Protein AF-A0A1I3W6J4-F1 (afdb_monomer_lite)

InterPro domains:
  IPR002871 NIF system FeS cluster assembly, NifU, N-terminal [PF01592] (48-103)
  IPR002871 NIF system FeS cluster assembly, NifU, N-terminal [cd06664] (23-104)

pLDDT: mean 82.28, std 20.93, range [29.42, 96.56]

Radius of gyration: 17.75 Å; chains: 1; bounding box: 41×32×55 Å

Sequence (129 aa):
MPSFDDIVNELQDKIFDETRQAYGQAGFERWRNKPYRGRPAKAEYMGASTGTCGDTIRIFLHIENDRVLDAGFGTDGCGSSLISGSMAAELAVNKTCEEVAAIMFLLRRPPLHPTGRQRAARGAGRLLL

Organism: NCBI:txid52560

Secondary structure (DSSP, 8-state):
---HHHHHHHHHHHHHHHHHHHHH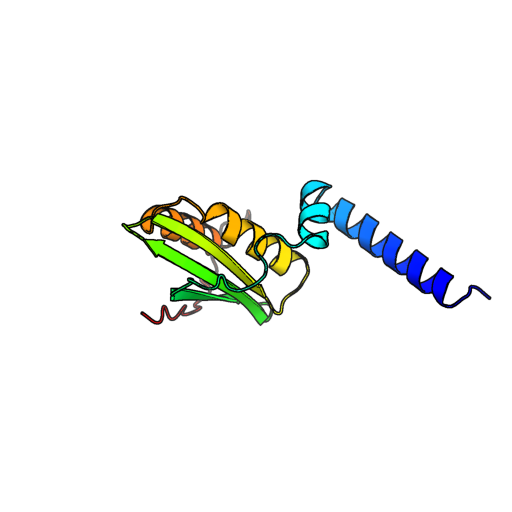HHHHHHHHH-TTBS--TT--EEEEEE-TTS-EEEEEEEEETTEEEEEEEEESS-HHHHHHHHHHHHHHTT-BHHHHHHHHHHHTSPP--TT--------------

Foldseek 3Di:
DDDPVRVVVVVVVVVLVVQCVVQNPVLSVCLVVLPQADEDPQFPAKFWDADPVRKMKMKTFRDDPQATQAIHIDIPDDSVSSSVSSVLRVLRHGDGPVSNVVVVVVVPDDPPDPPPDDDDDPDDGDRPD

Structure (mmCIF, N/CA/C/O backbone):
data_AF-A0A1I3W6J4-F1
#
_entry.id   AF-A0A1I3W6J4-F1
#
loop_
_atom_site.group_PDB
_atom_site.id
_atom_site.type_symbol
_atom_site.label_atom_id
_atom_site.label_alt_id
_atom_site.label_comp_id
_atom_site.label_asym_id
_atom_site.label_entity_id
_atom_site.label_seq_id
_atom_site.pdbx_PDB_ins_code
_atom_site.Cartn_x
_atom_site.Cartn_y
_atom_site.Cartn_z
_atom_site.occupancy
_atom_site.B_iso_or_equiv
_atom_site.auth_seq_id
_atom_site.auth_comp_id
_atom_site.auth_asym_id
_atom_site.auth_atom_id
_atom_site.pdbx_PDB_model_num
ATOM 1 N N . MET A 1 1 ? 16.374 -2.663 -38.415 1.00 77.75 1 MET A N 1
ATOM 2 C CA . MET A 1 1 ? 15.806 -1.797 -37.362 1.00 77.75 1 MET A CA 1
ATOM 3 C C . MET A 1 1 ? 15.026 -2.696 -36.426 1.00 77.75 1 MET A C 1
ATOM 5 O O . MET A 1 1 ? 14.326 -3.553 -36.959 1.00 77.75 1 MET A O 1
ATOM 9 N N . PRO A 1 2 ? 15.188 -2.567 -35.101 1.00 82.00 2 PRO A N 1
ATOM 10 C CA . PRO A 1 2 ? 14.327 -3.273 -34.158 1.00 82.00 2 PRO A CA 1
ATOM 11 C C . PRO A 1 2 ? 12.865 -2.901 -34.425 1.00 82.00 2 PRO A C 1
ATOM 13 O O . PRO A 1 2 ? 12.576 -1.775 -34.848 1.00 82.00 2 PRO A O 1
ATOM 16 N N . SER A 1 3 ? 11.965 -3.862 -34.246 1.00 94.94 3 SER A N 1
ATOM 17 C CA . SER A 1 3 ? 10.532 -3.610 -34.342 1.00 94.94 3 SER A CA 1
ATOM 18 C C . SER A 1 3 ? 10.070 -2.737 -33.175 1.00 94.94 3 SER A C 1
ATOM 20 O O . SER A 1 3 ? 10.774 -2.563 -32.179 1.00 94.94 3 SER A O 1
ATOM 22 N N . PHE A 1 4 ? 8.871 -2.170 -33.291 1.00 94.88 4 PHE A N 1
ATOM 23 C CA . PHE A 1 4 ? 8.269 -1.441 -32.179 1.00 94.88 4 PHE A CA 1
ATOM 24 C C . PHE A 1 4 ? 8.141 -2.329 -30.931 1.00 94.88 4 PHE A C 1
ATOM 26 O O . PHE A 1 4 ? 8.460 -1.882 -29.831 1.00 94.88 4 PHE A O 1
ATOM 33 N N . ASP A 1 5 ? 7.768 -3.5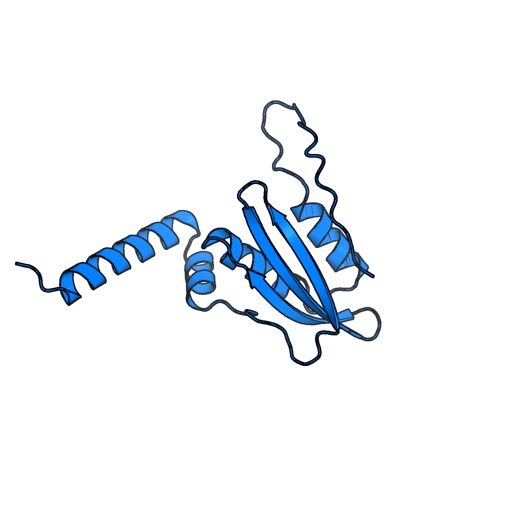96 -31.117 1.00 95.06 5 ASP A N 1
ATOM 34 C CA . ASP A 1 5 ? 7.629 -4.559 -30.026 1.00 95.06 5 ASP A CA 1
ATOM 35 C C . ASP A 1 5 ? 8.977 -4.858 -29.358 1.00 95.06 5 ASP A C 1
ATOM 37 O O . ASP A 1 5 ? 9.049 -4.921 -28.133 1.00 95.06 5 ASP A O 1
ATOM 41 N N . ASP A 1 6 ? 10.062 -4.954 -30.133 1.00 93.94 6 ASP A N 1
ATOM 42 C CA . ASP A 1 6 ? 11.411 -5.148 -29.583 1.00 93.94 6 ASP A CA 1
ATOM 43 C C . ASP A 1 6 ? 11.821 -3.976 -28.678 1.00 93.94 6 ASP A C 1
ATOM 45 O O . ASP A 1 6 ? 12.345 -4.184 -27.585 1.00 93.94 6 ASP A O 1
ATOM 49 N N . ILE A 1 7 ? 11.526 -2.742 -29.102 1.00 94.75 7 ILE A N 1
ATOM 50 C CA . ILE A 1 7 ? 11.830 -1.527 -28.330 1.00 94.75 7 ILE A CA 1
ATOM 51 C C . ILE A 1 7 ? 11.000 -1.482 -27.042 1.00 94.75 7 ILE A C 1
ATOM 53 O O . ILE A 1 7 ? 11.522 -1.155 -25.975 1.00 94.75 7 ILE A O 1
ATOM 57 N N . VAL A 1 8 ? 9.707 -1.808 -27.126 1.00 95.50 8 VAL A N 1
ATOM 58 C CA . VAL A 1 8 ? 8.813 -1.829 -25.959 1.00 95.50 8 VAL A CA 1
ATOM 59 C C . VAL A 1 8 ? 9.263 -2.881 -24.948 1.00 95.50 8 VAL A C 1
ATOM 61 O O . VAL A 1 8 ? 9.324 -2.582 -23.754 1.00 95.50 8 VAL A O 1
ATOM 64 N N . ASN A 1 9 ? 9.618 -4.080 -25.410 1.00 94.50 9 ASN A N 1
ATOM 65 C CA . ASN A 1 9 ? 10.077 -5.161 -24.541 1.00 94.50 9 ASN A CA 1
ATOM 66 C C . ASN A 1 9 ? 11.395 -4.803 -23.845 1.00 94.50 9 ASN A C 1
ATOM 68 O O . ASN A 1 9 ? 11.487 -4.927 -22.626 1.00 94.50 9 ASN A O 1
ATOM 72 N N . GLU A 1 10 ? 12.372 -4.259 -24.576 1.00 95.06 10 GLU A N 1
ATOM 73 C CA . GLU A 1 10 ? 13.651 -3.838 -23.992 1.00 95.06 10 GLU A CA 1
ATOM 74 C C . GLU A 1 10 ? 13.466 -2.756 -22.913 1.00 95.06 10 GLU A C 1
ATOM 76 O O . GLU A 1 10 ? 14.087 -2.805 -21.848 1.00 95.06 10 GLU A O 1
ATOM 81 N N . LEU A 1 11 ? 12.597 -1.772 -23.166 1.00 95.19 11 LEU A N 1
ATOM 82 C CA . LEU A 1 11 ? 12.278 -0.733 -22.185 1.00 95.19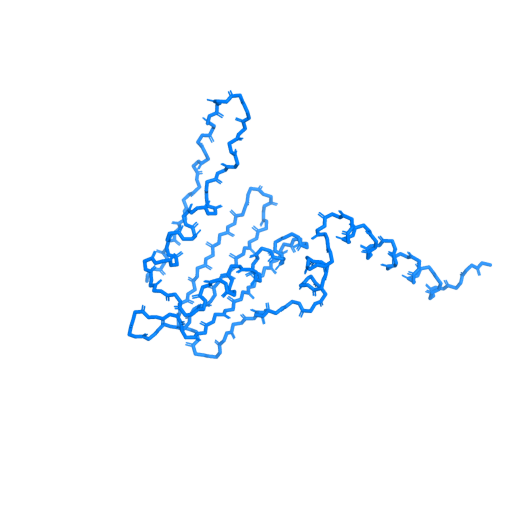 11 LEU A CA 1
ATOM 83 C C . LEU A 1 11 ? 11.583 -1.314 -20.951 1.00 95.19 11 LEU A C 1
ATOM 85 O O . LEU A 1 11 ? 11.905 -0.930 -19.826 1.00 95.19 11 LEU A O 1
ATOM 89 N N . GLN A 1 12 ? 10.642 -2.236 -21.147 1.00 93.62 12 GLN A N 1
ATOM 90 C CA . GLN A 1 12 ? 9.932 -2.876 -20.048 1.00 93.62 12 GLN A CA 1
ATOM 91 C C . GLN A 1 12 ? 10.880 -3.694 -19.165 1.00 93.62 12 GLN A C 1
ATOM 93 O O . GLN A 1 12 ? 10.796 -3.601 -17.939 1.00 93.62 12 GLN A O 1
ATOM 98 N N . ASP A 1 13 ? 11.802 -4.441 -19.770 1.00 95.50 13 ASP A N 1
ATOM 99 C CA . ASP A 1 13 ? 12.777 -5.252 -19.043 1.00 95.50 13 ASP A CA 1
ATOM 100 C C . ASP A 1 13 ? 13.716 -4.379 -18.205 1.00 95.50 13 ASP A C 1
ATOM 102 O O . ASP A 1 13 ? 13.908 -4.652 -17.019 1.00 95.50 13 ASP A O 1
ATOM 106 N N . LYS A 1 14 ? 14.195 -3.258 -18.763 1.00 95.19 14 LYS A N 1
ATOM 107 C CA . LYS A 1 14 ? 14.988 -2.271 -18.009 1.00 95.19 14 LYS A CA 1
ATOM 108 C C . LYS A 1 14 ? 14.222 -1.718 -16.810 1.00 95.19 14 LYS A C 1
ATOM 110 O O . LYS A 1 14 ? 14.753 -1.706 -15.704 1.00 95.19 14 LYS A O 1
ATOM 115 N N . ILE A 1 15 ? 12.960 -1.325 -17.000 1.00 93.75 15 ILE A N 1
ATOM 116 C CA . ILE A 1 15 ? 12.110 -0.832 -15.904 1.00 93.75 15 ILE A CA 1
ATOM 117 C C . ILE A 1 15 ? 11.943 -1.905 -14.824 1.00 93.75 15 ILE A C 1
ATOM 119 O O . ILE A 1 15 ? 11.976 -1.599 -13.629 1.00 93.75 15 ILE A O 1
ATOM 123 N N . PHE A 1 16 ? 11.748 -3.165 -15.215 1.00 94.06 16 PHE A N 1
ATOM 124 C CA . PHE A 1 16 ? 11.590 -4.259 -14.263 1.00 94.06 16 PHE A CA 1
ATOM 125 C C . PHE A 1 16 ? 12.867 -4.516 -13.472 1.00 94.06 16 PHE A C 1
ATOM 127 O O . PHE A 1 16 ? 12.795 -4.649 -12.249 1.00 94.06 16 PHE A O 1
ATOM 134 N N . ASP A 1 17 ? 14.020 -4.533 -14.130 1.00 94.50 17 ASP A N 1
ATOM 135 C CA . ASP A 1 17 ? 15.304 -4.734 -13.466 1.00 94.50 17 ASP A CA 1
ATOM 136 C C . ASP A 1 17 ? 15.648 -3.583 -12.524 1.00 94.50 17 ASP A C 1
ATOM 138 O O . ASP A 1 17 ? 15.987 -3.830 -11.366 1.00 94.50 17 ASP A O 1
ATOM 142 N N . GLU A 1 18 ? 15.460 -2.335 -12.953 1.00 91.88 18 GLU A N 1
ATOM 143 C CA . GLU A 1 18 ? 15.640 -1.161 -12.093 1.00 91.88 18 GLU A CA 1
ATOM 144 C C . GLU A 1 18 ? 14.710 -1.206 -10.873 1.00 91.88 18 GLU A C 1
ATOM 146 O O . GLU A 1 18 ? 15.134 -0.958 -9.743 1.00 91.88 18 GLU A O 1
ATOM 151 N N . THR A 1 19 ? 13.446 -1.587 -11.069 1.00 89.62 19 THR A N 1
ATOM 152 C CA . THR A 1 19 ? 12.475 -1.688 -9.970 1.00 89.62 19 THR A CA 1
ATOM 153 C C . THR A 1 19 ? 12.868 -2.783 -8.976 1.00 89.62 19 THR A C 1
ATOM 155 O O . THR A 1 19 ? 12.786 -2.568 -7.764 1.00 89.62 19 THR A O 1
ATOM 158 N N . ARG A 1 20 ? 13.331 -3.948 -9.452 1.00 93.12 20 ARG A N 1
ATOM 159 C CA . ARG A 1 20 ? 13.838 -5.024 -8.583 1.00 93.12 20 ARG A CA 1
ATOM 160 C C . ARG A 1 20 ? 15.089 -4.596 -7.825 1.00 93.12 20 ARG A C 1
ATOM 162 O O . ARG A 1 20 ? 15.197 -4.903 -6.642 1.00 93.12 20 ARG A O 1
ATOM 169 N N . GLN A 1 21 ? 16.005 -3.878 -8.472 1.00 92.69 21 GLN A N 1
ATOM 170 C CA . GLN A 1 21 ? 17.207 -3.353 -7.821 1.00 92.69 21 GLN A CA 1
ATOM 171 C C . GLN A 1 21 ? 16.861 -2.325 -6.736 1.00 92.69 21 GLN A C 1
ATOM 173 O O . GLN A 1 21 ? 17.457 -2.348 -5.662 1.00 92.69 21 GLN A O 1
ATOM 178 N N . ALA A 1 22 ? 15.875 -1.460 -6.985 1.00 90.38 22 ALA A N 1
ATOM 179 C CA . ALA A 1 22 ? 15.487 -0.405 -6.053 1.00 90.38 22 ALA A CA 1
ATOM 180 C C . ALA A 1 22 ? 14.666 -0.908 -4.850 1.00 90.38 22 ALA A C 1
ATOM 182 O O . ALA A 1 22 ? 14.881 -0.448 -3.730 1.00 90.38 22 ALA A O 1
ATOM 183 N N . TYR A 1 23 ? 13.717 -1.827 -5.064 1.00 88.50 23 TYR A N 1
ATOM 184 C CA . TYR A 1 23 ? 12.731 -2.224 -4.042 1.00 88.50 23 TYR A CA 1
ATOM 185 C C . TYR A 1 23 ? 12.807 -3.696 -3.620 1.00 88.50 23 TYR A C 1
ATOM 187 O O . TYR A 1 23 ? 12.030 -4.141 -2.770 1.00 88.50 23 TYR A O 1
ATOM 195 N N . GLY A 1 24 ? 13.714 -4.468 -4.214 1.00 93.50 24 GLY A N 1
ATOM 196 C CA . GLY A 1 24 ? 13.781 -5.912 -4.037 1.00 93.50 24 GLY A CA 1
ATOM 197 C C . GLY A 1 24 ? 12.612 -6.651 -4.693 1.00 93.50 24 GLY A C 1
ATOM 198 O O . GLY A 1 24 ? 11.676 -6.065 -5.246 1.00 93.50 24 GLY A O 1
ATOM 199 N N . GLN A 1 25 ? 12.655 -7.979 -4.598 1.00 92.62 25 GLN A N 1
ATOM 200 C CA . GLN A 1 25 ? 11.668 -8.860 -5.226 1.00 92.62 25 GLN A CA 1
ATOM 201 C C . GLN A 1 25 ? 10.242 -8.611 -4.703 1.00 92.62 25 GLN A C 1
ATOM 203 O O . GLN A 1 25 ? 9.309 -8.455 -5.489 1.00 92.62 25 GLN A O 1
ATOM 208 N N . ALA A 1 26 ? 10.078 -8.480 -3.383 1.00 91.12 26 ALA A N 1
ATOM 209 C CA . ALA A 1 26 ? 8.771 -8.244 -2.766 1.00 91.12 26 ALA A CA 1
ATOM 210 C C . ALA A 1 26 ? 8.167 -6.881 -3.156 1.00 91.12 26 ALA A C 1
ATOM 212 O O . ALA A 1 26 ? 6.964 -6.770 -3.404 1.00 91.12 26 ALA A O 1
ATOM 213 N N . GLY A 1 27 ? 8.997 -5.835 -3.244 1.00 90.88 27 GLY A N 1
ATOM 214 C CA . GLY A 1 27 ? 8.558 -4.512 -3.684 1.00 90.88 27 GLY A CA 1
ATOM 215 C C . GLY A 1 27 ? 8.138 -4.501 -5.154 1.00 90.88 27 GLY A C 1
ATOM 216 O O . GLY A 1 27 ? 7.098 -3.933 -5.488 1.00 90.88 27 GLY A O 1
ATOM 217 N N . PHE A 1 28 ? 8.889 -5.194 -6.015 1.00 93.81 28 PHE A N 1
ATOM 218 C CA . PHE A 1 28 ? 8.546 -5.375 -7.427 1.00 93.81 28 PHE A CA 1
ATOM 219 C C . PHE A 1 28 ? 7.208 -6.106 -7.617 1.00 93.81 28 PHE A C 1
ATOM 221 O O . PHE A 1 28 ? 6.346 -5.640 -8.365 1.00 93.81 28 PHE A O 1
ATOM 228 N N . GLU A 1 29 ? 6.990 -7.218 -6.912 1.00 94.56 29 GLU A N 1
ATOM 229 C CA . GLU A 1 29 ? 5.738 -7.982 -6.989 1.00 94.56 29 GLU A CA 1
ATOM 230 C C . GLU A 1 29 ? 4.534 -7.151 -6.539 1.00 94.56 29 GLU A C 1
ATOM 232 O O . GLU A 1 29 ? 3.503 -7.110 -7.219 1.00 94.56 29 GLU A O 1
ATOM 237 N N . ARG A 1 30 ? 4.679 -6.415 -5.431 1.00 94.50 30 ARG A N 1
ATOM 238 C CA . ARG A 1 30 ? 3.644 -5.493 -4.951 1.00 94.50 30 ARG A CA 1
ATOM 239 C C . ARG A 1 30 ? 3.380 -4.371 -5.947 1.00 94.50 30 ARG A C 1
ATOM 241 O O . ARG A 1 30 ? 2.220 -4.044 -6.189 1.00 94.50 30 ARG A O 1
ATOM 248 N N . TRP A 1 31 ? 4.422 -3.807 -6.554 1.00 93.81 31 TRP A N 1
ATOM 249 C CA . TRP A 1 31 ? 4.286 -2.786 -7.590 1.00 93.81 31 TRP A CA 1
ATOM 250 C C . TRP A 1 31 ? 3.540 -3.306 -8.828 1.00 93.81 31 TRP A C 1
ATOM 252 O O . TRP A 1 31 ? 2.692 -2.602 -9.384 1.00 93.81 31 TRP A O 1
ATOM 262 N N . ARG A 1 32 ? 3.792 -4.559 -9.229 1.00 93.06 32 ARG A N 1
ATOM 263 C CA . ARG A 1 32 ? 3.150 -5.191 -10.388 1.00 93.06 32 ARG A CA 1
ATOM 264 C C . ARG A 1 32 ? 1.680 -5.527 -10.135 1.00 93.06 32 ARG A C 1
ATOM 266 O O . ARG A 1 32 ? 0.839 -5.215 -10.986 1.00 93.06 32 ARG A O 1
ATOM 273 N N . ASN A 1 33 ? 1.381 -6.132 -8.984 1.00 94.19 33 ASN A N 1
ATOM 274 C CA . ASN A 1 33 ? 0.059 -6.679 -8.649 1.00 94.19 33 ASN A CA 1
ATOM 275 C C . ASN A 1 33 ? -0.864 -5.664 -7.966 1.00 94.19 33 ASN A C 1
ATOM 277 O O . ASN A 1 33 ? -2.077 -5.726 -8.143 1.00 94.19 33 ASN A O 1
ATOM 281 N N . LYS A 1 34 ? -0.295 -4.693 -7.243 1.00 92.06 34 LYS A N 1
ATOM 282 C CA . LYS A 1 34 ? -1.010 -3.569 -6.617 1.00 92.06 34 LYS A CA 1
ATOM 283 C C . LYS A 1 34 ? -2.144 -4.033 -5.680 1.00 92.06 34 LYS A C 1
ATOM 285 O O . LYS A 1 34 ? -3.277 -3.578 -5.849 1.00 92.06 34 LYS A O 1
ATOM 290 N N . PRO A 1 35 ? -1.879 -4.930 -4.708 1.00 93.88 35 PRO A N 1
ATOM 291 C CA . PRO A 1 35 ? -2.915 -5.425 -3.804 1.00 93.88 35 PRO A CA 1
ATOM 292 C C . PRO A 1 35 ? -3.508 -4.277 -2.982 1.00 93.88 35 PRO A C 1
ATOM 294 O O . PRO A 1 35 ? -2.797 -3.323 -2.660 1.00 93.88 35 PRO A O 1
ATOM 297 N N . TYR A 1 36 ? -4.797 -4.384 -2.644 1.00 95.75 36 TYR A N 1
ATOM 298 C CA . TYR A 1 36 ? -5.595 -3.361 -1.947 1.00 95.75 36 TYR A CA 1
ATOM 299 C C . TYR A 1 36 ? -5.837 -2.064 -2.741 1.00 95.75 36 TYR A C 1
ATOM 301 O O . TYR A 1 36 ? -6.285 -1.062 -2.185 1.00 95.75 36 TYR A O 1
ATOM 309 N N . ARG A 1 37 ? -5.558 -2.037 -4.052 1.00 95.69 37 ARG A N 1
ATOM 310 C CA . ARG A 1 37 ? -5.831 -0.854 -4.879 1.00 95.69 37 ARG A CA 1
ATOM 311 C C . ARG A 1 37 ? -7.335 -0.659 -5.076 1.00 95.69 37 ARG A C 1
ATOM 313 O O . ARG A 1 37 ? -8.026 -1.555 -5.549 1.00 95.69 37 ARG A O 1
ATOM 320 N N . GLY A 1 38 ? -7.802 0.558 -4.819 1.00 95.25 38 GLY A N 1
ATOM 321 C CA . GLY A 1 38 ? -9.198 0.965 -4.952 1.00 95.25 38 GLY A CA 1
ATOM 322 C C . GLY A 1 38 ? -9.865 1.243 -3.607 1.00 95.25 38 GLY A C 1
ATOM 323 O O . GLY A 1 38 ? -9.232 1.200 -2.554 1.00 95.25 38 GLY A O 1
ATOM 324 N N . ARG A 1 39 ? -11.158 1.567 -3.660 1.00 95.19 39 ARG A N 1
ATOM 325 C CA . ARG A 1 39 ? -11.999 1.795 -2.481 1.00 95.19 39 ARG A CA 1
ATOM 326 C C . ARG A 1 39 ? -12.880 0.561 -2.249 1.00 95.19 39 ARG A C 1
ATOM 328 O O . ARG A 1 39 ? -13.659 0.241 -3.148 1.00 95.19 39 ARG A O 1
ATOM 335 N N . PRO A 1 40 ? -12.809 -0.096 -1.078 1.00 94.25 40 PRO A N 1
ATOM 336 C CA . PRO A 1 40 ? -13.757 -1.142 -0.713 1.00 94.25 40 PRO A CA 1
ATOM 337 C C . PRO A 1 40 ? -15.197 -0.629 -0.733 1.00 94.25 40 PRO A C 1
ATOM 339 O O . PRO A 1 40 ? -15.455 0.514 -0.354 1.00 94.25 40 PRO A O 1
ATOM 342 N N . ALA A 1 41 ? -16.151 -1.474 -1.125 1.00 93.94 41 ALA A N 1
ATOM 343 C CA . ALA A 1 41 ? -17.554 -1.069 -1.266 1.00 93.94 41 ALA A CA 1
ATOM 344 C C . ALA A 1 41 ? -18.162 -0.535 0.044 1.00 93.94 41 ALA A C 1
ATOM 346 O O . ALA A 1 41 ? -18.952 0.404 0.019 1.00 93.94 41 ALA A O 1
ATOM 347 N N . LYS A 1 42 ? -17.757 -1.108 1.183 1.00 93.12 42 LYS A N 1
ATOM 348 C CA . LYS A 1 42 ? -18.213 -0.718 2.525 1.00 93.12 42 LYS A CA 1
ATOM 349 C C . LYS A 1 42 ? -17.315 0.316 3.211 1.00 93.12 42 LYS A C 1
ATOM 351 O O . LYS A 1 42 ? -17.504 0.600 4.386 1.00 93.12 42 LYS A O 1
ATOM 356 N N . ALA A 1 43 ? -16.306 0.857 2.526 1.00 92.19 43 ALA A N 1
ATOM 357 C CA . ALA A 1 43 ? -15.444 1.856 3.142 1.00 92.19 43 ALA A CA 1
ATOM 358 C C . ALA A 1 43 ? -16.218 3.159 3.368 1.00 92.19 43 ALA A C 1
ATOM 360 O O . ALA A 1 43 ? -16.632 3.820 2.410 1.00 92.19 43 ALA A O 1
ATOM 361 N N . GLU A 1 44 ? -16.368 3.537 4.632 1.00 91.06 44 GLU A N 1
ATOM 362 C CA . GLU A 1 44 ? -17.061 4.750 5.077 1.00 91.06 44 GLU A CA 1
ATOM 363 C C . GLU A 1 44 ? -16.074 5.885 5.356 1.00 91.06 44 GLU A C 1
ATOM 365 O O . GLU A 1 44 ? -16.387 7.053 5.130 1.00 91.06 44 GLU A O 1
ATOM 370 N N . TYR A 1 45 ? -14.847 5.540 5.751 1.00 90.00 45 TYR A N 1
ATOM 371 C CA . TYR A 1 45 ? -13.821 6.497 6.143 1.00 90.00 45 TYR A CA 1
ATOM 372 C C . TYR A 1 45 ? -12.758 6.649 5.056 1.00 90.00 45 TYR A C 1
ATOM 374 O O . TYR A 1 45 ? -12.351 5.679 4.410 1.00 90.00 45 TYR A O 1
ATOM 382 N N . MET A 1 46 ? -12.276 7.879 4.867 1.00 91.06 46 MET A N 1
ATOM 383 C CA . MET A 1 46 ? -11.200 8.192 3.928 1.00 91.06 46 MET A CA 1
ATOM 384 C C . MET A 1 46 ? -10.227 9.202 4.537 1.00 91.06 46 MET A C 1
ATOM 386 O O . MET A 1 46 ? -10.623 10.281 4.967 1.00 91.06 46 MET A O 1
ATOM 390 N N . GLY A 1 47 ? -8.936 8.879 4.490 1.00 88.19 47 GLY A N 1
ATOM 391 C CA . GLY A 1 47 ? -7.846 9.808 4.779 1.00 88.19 47 GLY A CA 1
ATOM 392 C C . GLY A 1 47 ? -7.018 10.081 3.528 1.00 88.19 47 GLY A C 1
ATOM 393 O O . GLY A 1 47 ? -6.860 9.201 2.684 1.00 88.19 47 GLY A O 1
ATOM 394 N N . ALA A 1 48 ? -6.465 11.287 3.405 1.00 89.38 48 ALA A N 1
ATOM 395 C CA . ALA A 1 48 ? -5.551 11.636 2.322 1.00 89.38 48 ALA A CA 1
ATOM 396 C C . ALA A 1 48 ? -4.341 12.413 2.847 1.00 89.38 48 ALA A C 1
ATOM 398 O O . ALA A 1 48 ? -4.453 13.218 3.774 1.00 89.38 48 ALA A O 1
ATOM 399 N N . SER A 1 49 ? -3.183 12.184 2.233 1.00 87.12 49 SER A N 1
ATOM 400 C CA . SER A 1 49 ? -1.961 12.931 2.505 1.00 87.12 49 SER A CA 1
ATOM 401 C C . SER A 1 49 ? -1.234 13.230 1.202 1.00 87.12 49 SER 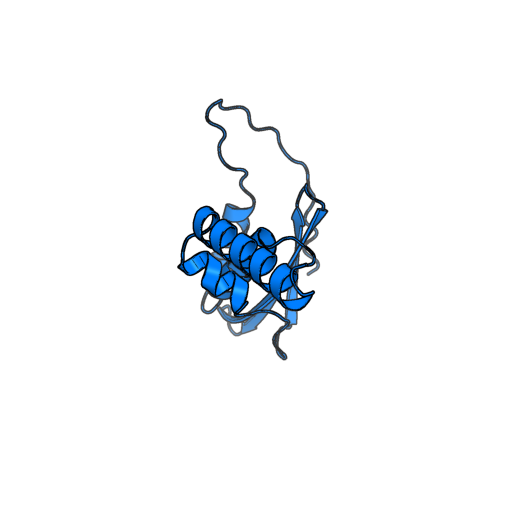A C 1
ATOM 403 O O . SER A 1 49 ? -1.015 12.330 0.394 1.00 87.12 49 SER A O 1
ATOM 405 N N . THR A 1 50 ? -0.873 14.498 1.015 1.00 89.31 50 THR A N 1
ATOM 406 C CA . THR A 1 50 ? -0.085 14.969 -0.125 1.00 89.31 50 THR A CA 1
ATOM 407 C C . THR A 1 50 ? 1.349 15.202 0.330 1.00 89.31 50 THR A C 1
ATOM 409 O O . THR A 1 50 ? 1.594 15.959 1.274 1.00 89.31 50 THR A O 1
ATOM 412 N N . GLY A 1 51 ? 2.292 14.522 -0.319 1.00 85.56 51 GLY A N 1
ATOM 413 C CA . GLY A 1 51 ? 3.719 14.693 -0.080 1.00 85.56 51 GLY A CA 1
ATOM 414 C C . GLY A 1 51 ? 4.243 16.011 -0.648 1.00 85.56 51 GLY A C 1
ATOM 415 O O . GLY A 1 51 ? 3.603 16.668 -1.465 1.00 85.56 51 GLY A O 1
ATOM 416 N N . THR A 1 52 ? 5.461 16.392 -0.265 1.00 86.88 52 THR A N 1
ATOM 417 C CA . THR A 1 52 ? 6.126 17.592 -0.806 1.00 86.88 52 THR A CA 1
ATOM 418 C C . THR A 1 52 ? 6.447 17.484 -2.297 1.00 86.88 52 THR A C 1
ATOM 420 O O . THR A 1 52 ? 6.668 18.503 -2.941 1.00 86.88 52 THR A O 1
ATOM 423 N N . CYS A 1 53 ? 6.477 16.265 -2.843 1.00 87.12 53 CYS A N 1
ATOM 424 C CA . CYS A 1 53 ? 6.602 16.003 -4.276 1.00 87.12 53 CYS A CA 1
ATOM 425 C C . CYS A 1 53 ? 5.300 16.240 -5.061 1.00 87.12 53 CYS A C 1
ATOM 427 O O . CYS A 1 53 ? 5.339 16.225 -6.284 1.00 87.12 53 CYS A O 1
ATOM 429 N N . GLY A 1 54 ? 4.167 16.463 -4.384 1.00 89.38 54 GLY A N 1
ATOM 430 C CA . GLY A 1 54 ? 2.853 16.640 -5.009 1.00 89.38 54 GLY A CA 1
ATOM 431 C C . GLY A 1 54 ? 2.019 15.358 -5.101 1.00 89.38 54 GLY A C 1
ATOM 432 O O . GLY A 1 54 ? 0.798 15.453 -5.208 1.00 89.38 54 GLY A O 1
ATOM 433 N N . ASP A 1 55 ? 2.638 14.179 -4.979 1.00 91.88 55 ASP A N 1
ATOM 434 C CA . ASP A 1 55 ? 1.931 12.894 -4.944 1.00 91.88 55 ASP A CA 1
ATOM 435 C C . ASP A 1 55 ? 0.960 12.842 -3.760 1.00 91.88 55 ASP A C 1
ATOM 437 O O . ASP A 1 55 ? 1.320 13.156 -2.620 1.00 91.88 55 ASP A O 1
ATOM 441 N N . THR A 1 56 ? -0.262 12.381 -4.005 1.00 91.50 56 THR A N 1
ATOM 442 C CA . THR A 1 56 ? -1.276 12.175 -2.975 1.00 91.50 56 THR A CA 1
ATOM 443 C C . THR A 1 56 ? -1.571 10.692 -2.801 1.00 91.50 56 THR A C 1
ATOM 445 O O . THR A 1 56 ? -1.880 9.979 -3.757 1.00 91.50 56 THR A O 1
ATOM 448 N N . ILE A 1 57 ? -1.525 10.217 -1.556 1.00 93.25 57 ILE A N 1
ATOM 449 C CA . ILE A 1 57 ? -1.992 8.882 -1.169 1.00 93.25 57 ILE A CA 1
ATOM 450 C C . ILE A 1 57 ? -3.305 9.040 -0.407 1.00 93.25 57 ILE A C 1
ATOM 452 O O . ILE A 1 57 ? -3.411 9.842 0.523 1.00 93.25 57 ILE A O 1
ATOM 456 N N . ARG A 1 58 ? -4.312 8.267 -0.809 1.00 94.19 58 ARG A N 1
ATOM 457 C CA . ARG A 1 58 ? -5.625 8.152 -0.173 1.00 94.19 58 ARG A CA 1
ATOM 458 C C . ARG A 1 58 ? -5.760 6.747 0.396 1.00 94.19 58 ARG A C 1
ATOM 460 O O . ARG A 1 58 ? -5.458 5.789 -0.310 1.00 94.19 58 ARG A O 1
ATOM 467 N N . ILE A 1 59 ? -6.223 6.635 1.633 1.00 93.81 59 ILE A N 1
ATOM 468 C CA . ILE A 1 59 ? -6.538 5.370 2.300 1.00 93.81 59 ILE A CA 1
ATOM 469 C C . ILE A 1 59 ? -8.032 5.359 2.602 1.00 93.81 59 ILE A C 1
ATOM 471 O O . ILE A 1 59 ? -8.575 6.351 3.088 1.00 93.81 59 ILE A O 1
ATOM 475 N N . PHE A 1 60 ? -8.682 4.243 2.305 1.00 95.00 60 PHE A N 1
ATOM 476 C CA . PHE A 1 60 ? -10.095 3.990 2.545 1.00 95.00 60 PHE A CA 1
ATOM 477 C C . PHE A 1 60 ? -10.215 2.897 3.599 1.00 95.00 60 PHE A C 1
ATOM 479 O O . PHE A 1 60 ? -9.543 1.877 3.468 1.00 95.00 60 PHE A O 1
ATOM 486 N N . LEU A 1 61 ? -11.057 3.092 4.611 1.00 94.12 61 LEU A N 1
ATOM 487 C CA . LEU A 1 61 ? -11.229 2.144 5.711 1.00 94.12 61 LEU A CA 1
ATOM 488 C C . LEU A 1 61 ? -12.710 1.818 5.906 1.00 94.12 61 LEU A C 1
ATOM 490 O O . LEU A 1 61 ? -13.566 2.707 5.898 1.00 94.12 61 LEU A O 1
ATOM 494 N N . HIS A 1 62 ? -12.993 0.539 6.115 1.00 95.12 62 HIS A N 1
ATOM 495 C CA . HIS A 1 62 ? -14.244 0.046 6.672 1.00 95.12 62 HIS A CA 1
ATOM 496 C C . HIS A 1 62 ? -13.973 -0.390 8.113 1.00 95.12 62 HIS A C 1
ATOM 498 O O . HIS A 1 62 ? -13.160 -1.289 8.344 1.00 95.12 62 HIS A O 1
ATOM 504 N N . ILE A 1 63 ? -14.599 0.292 9.072 1.00 94.06 63 ILE A N 1
ATOM 505 C CA . ILE A 1 63 ? -14.350 0.110 10.503 1.00 94.06 63 ILE A CA 1
ATOM 506 C C . ILE A 1 63 ? -15.645 -0.344 11.166 1.00 94.06 63 ILE A C 1
ATOM 508 O O . ILE A 1 63 ? -16.662 0.329 11.044 1.00 94.06 63 ILE A O 1
ATOM 512 N N . GLU A 1 64 ? -15.588 -1.439 11.918 1.00 94.75 64 GLU A N 1
ATOM 513 C CA . GLU A 1 64 ? -16.682 -1.902 12.772 1.00 94.75 64 GLU A CA 1
ATOM 514 C C . GLU A 1 64 ? -16.126 -2.273 14.149 1.00 94.75 64 GLU A C 1
ATOM 516 O O . GLU A 1 64 ? -15.078 -2.910 14.249 1.00 94.75 64 GLU A O 1
ATOM 521 N N . ASN A 1 65 ? -16.828 -1.892 15.222 1.00 93.62 65 ASN A N 1
ATOM 522 C CA . ASN A 1 65 ? -16.460 -2.232 16.605 1.00 93.62 65 ASN A CA 1
ATOM 523 C C . ASN A 1 65 ? -14.981 -1.940 16.944 1.00 93.62 65 ASN A C 1
ATOM 525 O O . ASN A 1 65 ? -14.294 -2.782 17.522 1.00 93.62 65 ASN A O 1
ATOM 529 N N . ASP A 1 66 ? -14.495 -0.757 16.550 1.00 93.12 66 ASP A N 1
ATOM 530 C CA . ASP A 1 66 ? -13.103 -0.310 16.733 1.00 93.12 66 ASP A CA 1
ATOM 531 C C . ASP A 1 66 ? -12.045 -1.179 16.022 1.00 93.12 66 ASP A C 1
ATOM 533 O O . ASP A 1 66 ? -10.887 -1.238 16.428 1.00 93.12 66 ASP A O 1
ATOM 537 N N . ARG A 1 67 ? -12.410 -1.870 14.934 1.00 95.56 67 ARG A N 1
ATOM 538 C CA . ARG A 1 67 ? -11.463 -2.623 14.101 1.00 95.56 67 ARG A CA 1
ATOM 539 C C . ARG A 1 67 ? -11.665 -2.351 12.623 1.00 95.56 67 ARG A C 1
ATOM 541 O O . ARG A 1 67 ? -12.789 -2.314 12.134 1.00 95.56 67 ARG A O 1
ATOM 548 N N . VAL A 1 68 ? -10.560 -2.221 11.897 1.00 95.69 68 VAL A N 1
ATOM 549 C CA . VAL A 1 68 ? -10.577 -2.155 10.434 1.00 95.69 68 VAL A CA 1
ATOM 550 C C . VAL A 1 68 ? -10.835 -3.553 9.874 1.00 95.69 68 VAL A C 1
ATOM 552 O O . VAL A 1 68 ? -9.980 -4.434 9.981 1.00 95.69 68 VAL A O 1
ATOM 555 N N . LEU A 1 69 ? -11.998 -3.753 9.257 1.00 96.25 69 LEU A N 1
ATOM 556 C CA . LEU A 1 69 ? -12.359 -5.016 8.606 1.00 96.25 69 LEU A CA 1
ATOM 557 C C . LEU A 1 69 ? -11.835 -5.101 7.173 1.00 96.25 69 LEU A C 1
ATOM 559 O O . LEU A 1 69 ? -11.477 -6.180 6.710 1.00 96.25 69 LEU A O 1
ATOM 563 N N . ASP A 1 70 ? -11.795 -3.969 6.474 1.00 96.56 70 ASP A N 1
ATOM 564 C CA . ASP A 1 70 ? -11.291 -3.889 5.108 1.00 96.56 70 ASP A CA 1
ATOM 565 C C . ASP A 1 70 ? -10.662 -2.518 4.854 1.00 96.56 70 ASP A C 1
ATOM 567 O O . ASP A 1 70 ? -11.086 -1.499 5.412 1.00 96.56 70 ASP A O 1
ATOM 571 N N . ALA A 1 71 ? -9.641 -2.496 4.007 1.00 96.19 71 ALA A N 1
ATOM 572 C CA . ALA A 1 71 ? -8.898 -1.298 3.675 1.00 96.19 71 ALA A CA 1
ATOM 573 C C . ALA A 1 71 ? -8.517 -1.290 2.199 1.00 96.19 71 ALA A C 1
ATOM 575 O O . ALA A 1 71 ? -8.240 -2.318 1.589 1.00 96.19 71 ALA A O 1
ATOM 576 N N . GLY A 1 72 ? -8.448 -0.099 1.623 1.00 96.50 72 GLY A N 1
ATOM 577 C CA . GLY A 1 72 ? -7.912 0.079 0.285 1.00 96.50 72 GLY A CA 1
ATOM 578 C C . GLY A 1 72 ? -7.150 1.380 0.150 1.00 96.50 72 GLY A C 1
ATOM 579 O O . GLY A 1 72 ? -7.176 2.231 1.041 1.00 96.50 72 GLY A O 1
ATOM 580 N N . PHE A 1 73 ? -6.466 1.546 -0.974 1.00 96.31 73 PHE A N 1
ATOM 581 C CA . PHE A 1 73 ? -5.708 2.757 -1.255 1.00 96.31 73 PHE A CA 1
ATOM 582 C C . PHE A 1 73 ? -5.895 3.263 -2.683 1.00 96.31 73 PHE A C 1
ATOM 584 O O . PHE A 1 73 ? -6.196 2.522 -3.620 1.00 96.31 73 PHE A O 1
ATOM 591 N N . GLY A 1 74 ? -5.640 4.553 -2.867 1.00 95.88 74 GLY A N 1
ATOM 592 C CA . GLY A 1 74 ? -5.481 5.178 -4.171 1.00 95.88 74 GLY A CA 1
ATOM 593 C C . GLY A 1 74 ? -4.328 6.170 -4.151 1.00 95.88 74 GLY A C 1
ATOM 594 O O . GLY A 1 74 ? -4.078 6.814 -3.139 1.00 95.88 74 GLY A O 1
ATOM 595 N N . THR A 1 75 ? -3.629 6.317 -5.271 1.00 95.19 75 THR A N 1
ATOM 596 C CA . THR A 1 75 ? -2.609 7.355 -5.432 1.00 95.19 75 THR A CA 1
ATOM 597 C C . THR A 1 75 ? -2.556 7.838 -6.874 1.00 95.19 75 THR A C 1
ATOM 599 O O . THR A 1 75 ? -2.863 7.075 -7.792 1.00 95.19 75 THR A O 1
ATOM 602 N N . ASP A 1 76 ? -2.206 9.107 -7.052 1.00 93.50 76 ASP A N 1
ATOM 603 C CA . ASP A 1 76 ? -1.852 9.732 -8.334 1.00 93.50 76 ASP A CA 1
ATOM 604 C C . ASP A 1 76 ? -0.328 9.82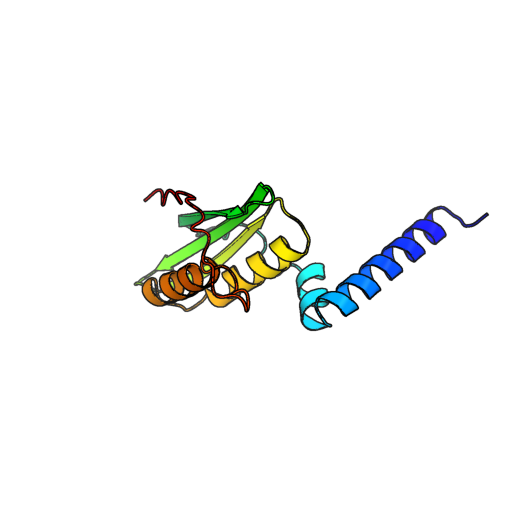5 -8.536 1.00 93.50 76 ASP A C 1
ATOM 606 O O . ASP A 1 76 ? 0.132 10.375 -9.533 1.00 93.50 76 ASP A O 1
ATOM 610 N N . GLY A 1 77 ? 0.440 9.264 -7.599 1.00 89.75 77 GLY A N 1
ATOM 611 C CA . GLY A 1 77 ? 1.886 9.371 -7.550 1.00 89.75 77 GLY A CA 1
ATOM 612 C C . GLY A 1 77 ? 2.661 8.257 -8.247 1.00 89.75 77 GLY A C 1
ATOM 613 O O . GLY A 1 77 ? 2.126 7.403 -8.960 1.00 89.75 77 GLY A O 1
ATOM 614 N N . CYS A 1 78 ? 3.966 8.264 -7.989 1.00 90.06 78 CYS A N 1
ATOM 615 C CA . CYS A 1 78 ? 4.937 7.348 -8.579 1.00 90.06 78 CYS A CA 1
ATOM 616 C C . CYS A 1 78 ? 4.863 5.908 -8.023 1.00 90.06 78 CYS A C 1
ATOM 618 O O . CYS A 1 78 ? 4.087 5.583 -7.120 1.00 90.06 78 CYS A O 1
ATOM 620 N N . GLY A 1 79 ? 5.713 5.016 -8.554 1.00 88.75 79 GLY A N 1
ATOM 621 C CA . GLY A 1 79 ? 5.801 3.617 -8.115 1.00 88.75 79 GLY A CA 1
ATOM 622 C C . GLY A 1 79 ? 6.045 3.460 -6.609 1.00 88.75 79 GLY A C 1
ATOM 623 O O . GLY A 1 79 ? 5.470 2.565 -5.993 1.00 88.75 79 GLY A O 1
ATOM 624 N N . SER A 1 80 ? 6.809 4.372 -6.000 1.00 89.69 80 SER A N 1
ATOM 625 C CA . SER A 1 80 ? 7.034 4.408 -4.550 1.00 89.69 80 SER A CA 1
ATOM 626 C C . SER A 1 80 ? 5.736 4.682 -3.792 1.00 89.69 80 SER A C 1
ATOM 628 O O . SER A 1 80 ? 5.386 3.926 -2.890 1.00 89.69 80 SER A O 1
ATOM 630 N N . SER A 1 81 ? 4.973 5.697 -4.212 1.00 91.75 81 SER A N 1
ATOM 631 C CA . SER A 1 81 ? 3.661 6.032 -3.641 1.00 91.75 81 SER A CA 1
ATOM 632 C C . SER A 1 81 ? 2.683 4.862 -3.756 1.00 91.75 81 SER A C 1
ATOM 634 O O . SER A 1 81 ? 1.899 4.600 -2.842 1.00 91.75 81 SER A O 1
ATOM 636 N N . LEU A 1 82 ? 2.773 4.101 -4.848 1.00 93.88 82 LEU A N 1
ATOM 637 C CA . LEU A 1 82 ? 1.975 2.901 -5.051 1.00 93.88 82 LEU A CA 1
ATOM 638 C C . LEU A 1 82 ? 2.335 1.773 -4.073 1.00 93.88 82 LEU A C 1
ATOM 640 O O . LEU A 1 82 ? 1.435 1.176 -3.478 1.00 93.88 82 LEU A O 1
ATOM 644 N N . ILE A 1 83 ? 3.627 1.484 -3.897 1.00 93.25 83 ILE A N 1
ATOM 645 C CA . ILE A 1 83 ? 4.095 0.458 -2.955 1.00 93.25 83 ILE A CA 1
ATOM 646 C C . ILE A 1 83 ? 3.722 0.868 -1.526 1.00 93.25 83 ILE A C 1
ATOM 648 O O . ILE A 1 83 ? 3.125 0.071 -0.801 1.00 93.25 83 ILE A O 1
ATOM 652 N N . SER A 1 84 ? 4.003 2.116 -1.141 1.00 91.31 84 SER A N 1
ATOM 653 C CA . SER A 1 84 ? 3.704 2.642 0.194 1.00 91.31 84 SER A CA 1
ATOM 654 C C . SER A 1 84 ? 2.208 2.645 0.499 1.00 91.31 84 SER A C 1
ATOM 656 O O . SER A 1 84 ? 1.814 2.203 1.574 1.00 91.31 84 SER A O 1
ATOM 658 N N . GLY A 1 85 ? 1.361 3.085 -0.437 1.00 93.06 85 GLY A N 1
ATOM 659 C CA . GLY A 1 85 ? -0.093 3.065 -0.261 1.00 93.06 85 GLY A CA 1
ATOM 660 C C . GLY A 1 85 ? -0.643 1.647 -0.094 1.00 93.06 85 GLY A C 1
ATOM 661 O O . GLY A 1 85 ? -1.460 1.402 0.791 1.00 93.06 85 GLY A O 1
ATOM 662 N N . SER A 1 86 ? -0.138 0.699 -0.887 1.00 95.06 86 SER A N 1
ATOM 663 C CA . SER A 1 86 ? -0.501 -0.716 -0.777 1.00 95.06 86 SER A CA 1
ATOM 664 C C . SER A 1 86 ? -0.086 -1.323 0.568 1.00 95.06 86 SER A C 1
ATOM 666 O O . SER A 1 86 ? -0.877 -2.033 1.186 1.00 95.06 86 SER A O 1
ATOM 668 N N . MET A 1 87 ? 1.124 -1.022 1.050 1.00 93.56 87 MET A N 1
ATOM 669 C CA . MET A 1 87 ? 1.589 -1.461 2.372 1.00 93.56 87 MET A CA 1
ATOM 670 C C . MET A 1 87 ? 0.776 -0.831 3.505 1.00 93.56 87 MET A C 1
ATOM 672 O O . MET A 1 87 ? 0.420 -1.514 4.457 1.00 93.56 87 MET A O 1
ATOM 676 N N . ALA A 1 88 ? 0.452 0.460 3.405 1.00 92.12 88 ALA A N 1
ATOM 677 C CA . ALA A 1 88 ? -0.334 1.154 4.419 1.00 92.12 88 ALA A CA 1
ATOM 678 C C . ALA A 1 88 ? -1.749 0.569 4.551 1.00 92.12 88 ALA A C 1
ATOM 680 O O . ALA A 1 88 ? -2.217 0.378 5.670 1.00 92.12 88 ALA A O 1
ATOM 681 N N . ALA A 1 89 ? -2.411 0.253 3.432 1.00 94.38 89 ALA A N 1
ATOM 682 C CA . ALA A 1 89 ? -3.722 -0.393 3.455 1.00 94.38 89 ALA A CA 1
ATOM 683 C C . ALA A 1 89 ? -3.652 -1.800 4.066 1.00 94.38 89 ALA A C 1
ATOM 685 O O . ALA A 1 89 ? -4.434 -2.113 4.956 1.00 94.38 89 ALA A O 1
ATOM 686 N N . GLU A 1 90 ? -2.682 -2.617 3.654 1.00 94.81 90 GLU A N 1
ATOM 687 C CA . GLU A 1 90 ? -2.486 -3.964 4.203 1.00 94.81 90 GLU A CA 1
ATOM 688 C C . GLU A 1 90 ? -2.219 -3.947 5.715 1.00 94.81 90 GLU A C 1
ATOM 690 O O . GLU A 1 90 ? -2.823 -4.719 6.456 1.00 94.81 90 GLU A O 1
ATOM 695 N N . LEU A 1 91 ? -1.359 -3.038 6.188 1.00 93.19 91 LEU A N 1
ATOM 696 C CA . LEU A 1 91 ? -1.041 -2.899 7.611 1.00 93.19 91 LEU A CA 1
ATOM 697 C C . LEU A 1 91 ? -2.220 -2.401 8.446 1.00 93.19 91 LEU A C 1
ATOM 699 O O . LEU A 1 91 ? -2.223 -2.629 9.653 1.00 93.19 91 LEU A O 1
ATOM 703 N N . ALA A 1 92 ? -3.182 -1.707 7.835 1.00 93.56 92 ALA A N 1
ATOM 704 C CA . ALA A 1 92 ? -4.355 -1.200 8.532 1.00 93.56 92 ALA A CA 1
ATOM 705 C C . ALA A 1 92 ? -5.391 -2.296 8.812 1.00 93.56 92 ALA A C 1
ATOM 707 O O . ALA A 1 92 ? -6.115 -2.192 9.796 1.00 93.56 92 ALA A O 1
ATOM 708 N N . VAL A 1 93 ? -5.469 -3.346 7.987 1.00 94.81 93 VAL A N 1
ATOM 709 C CA . VAL A 1 93 ? -6.454 -4.424 8.165 1.00 94.81 93 VAL A CA 1
ATOM 710 C C . VAL A 1 93 ? -6.236 -5.144 9.503 1.00 94.81 93 VAL A C 1
ATOM 712 O O . VAL A 1 93 ? -5.107 -5.441 9.896 1.00 94.81 93 VAL A O 1
ATOM 715 N N . ASN A 1 94 ? -7.331 -5.447 10.207 1.00 94.88 94 ASN A N 1
ATOM 716 C CA . ASN A 1 94 ? -7.376 -6.063 11.540 1.00 94.88 94 ASN A CA 1
ATOM 717 C C . ASN A 1 94 ? -6.762 -5.236 12.684 1.00 94.88 94 ASN A C 1
ATOM 719 O O . ASN A 1 94 ? -6.635 -5.747 13.802 1.00 94.88 94 ASN A O 1
ATOM 723 N N . LYS A 1 95 ? -6.411 -3.969 12.442 1.00 94.38 95 LYS A N 1
ATOM 724 C CA . LYS A 1 95 ? -5.918 -3.050 13.474 1.00 94.38 95 LYS A CA 1
ATOM 725 C C . LYS A 1 95 ? -7.038 -2.246 14.113 1.00 94.38 95 LYS A C 1
ATOM 727 O O . LYS A 1 95 ? -8.086 -2.031 13.497 1.00 94.38 95 LYS A O 1
ATOM 732 N N . THR A 1 96 ? -6.813 -1.813 15.349 1.00 94.81 96 THR A N 1
ATOM 733 C CA . THR A 1 96 ? -7.701 -0.857 16.020 1.00 94.81 96 THR A CA 1
ATOM 734 C C . THR A 1 96 ? -7.489 0.559 15.501 1.00 94.81 96 THR A C 1
ATOM 736 O O . THR A 1 96 ? -6.462 0.854 14.881 1.00 94.81 96 THR A O 1
ATOM 739 N N . CYS A 1 97 ? -8.430 1.470 15.764 1.00 89.69 97 CYS A N 1
ATOM 740 C CA . CYS A 1 97 ? -8.277 2.861 15.331 1.00 89.69 97 CYS A CA 1
ATOM 741 C C . CYS A 1 97 ? -7.013 3.511 15.922 1.00 89.69 97 CYS A C 1
ATOM 743 O O . CYS A 1 97 ? -6.335 4.284 15.242 1.00 89.69 97 CYS A O 1
ATOM 745 N N . GLU A 1 98 ? -6.662 3.162 17.163 1.00 90.94 98 GLU A N 1
ATOM 746 C CA . GLU A 1 98 ? -5.454 3.646 17.836 1.00 90.94 98 GLU A CA 1
ATOM 747 C C . GLU A 1 98 ? -4.169 3.102 17.190 1.00 90.94 98 GLU A C 1
ATOM 749 O O . GLU A 1 98 ? -3.247 3.868 16.904 1.00 90.94 98 GLU A O 1
ATOM 754 N N . GLU A 1 99 ? -4.119 1.802 16.880 1.00 90.06 99 GLU A N 1
ATOM 755 C CA . GLU A 1 99 ? -2.978 1.190 16.188 1.00 90.06 99 GLU A CA 1
ATOM 756 C C . GLU A 1 99 ? -2.771 1.800 14.795 1.00 90.06 99 GLU A C 1
ATOM 758 O O . GLU A 1 99 ? -1.645 2.130 14.412 1.00 90.06 99 GLU A O 1
ATOM 763 N N . VAL A 1 100 ? -3.858 2.009 14.046 1.00 88.25 100 VAL A N 1
ATOM 764 C CA . VAL A 1 100 ? -3.815 2.666 12.731 1.00 88.25 100 VAL A CA 1
ATOM 765 C C . VAL A 1 100 ? -3.302 4.098 12.857 1.00 88.25 100 VAL A C 1
ATOM 767 O O . VAL A 1 100 ? -2.449 4.519 12.069 1.00 88.25 100 VAL A O 1
ATOM 770 N N . ALA A 1 101 ? -3.773 4.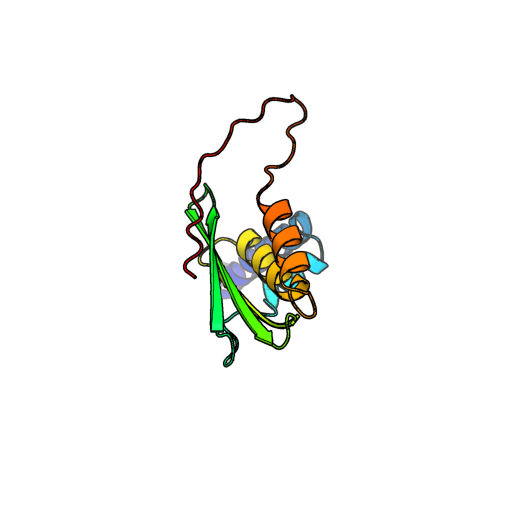850 13.854 1.00 85.50 101 ALA A N 1
ATOM 771 C CA . ALA A 1 101 ? -3.308 6.209 14.105 1.00 85.50 101 ALA A CA 1
ATOM 772 C C . ALA A 1 101 ? -1.808 6.244 14.442 1.00 85.50 101 ALA A C 1
ATOM 774 O O . ALA A 1 101 ? -1.088 7.104 13.930 1.00 85.50 101 ALA A O 1
ATOM 775 N N . ALA A 1 102 ? -1.316 5.287 15.233 1.00 82.50 102 ALA A N 1
ATOM 776 C CA . ALA A 1 102 ? 0.100 5.165 15.564 1.00 82.50 102 ALA A CA 1
ATOM 777 C C . ALA A 1 102 ? 0.963 4.854 14.328 1.00 82.50 102 ALA A C 1
ATOM 779 O O . ALA A 1 102 ? 1.990 5.504 14.112 1.00 82.50 102 ALA A O 1
ATOM 780 N N . ILE A 1 103 ? 0.525 3.920 13.476 1.00 76.06 103 ILE A N 1
ATOM 781 C CA . ILE A 1 103 ? 1.204 3.584 12.214 1.00 76.06 103 ILE A CA 1
ATOM 782 C C . ILE A 1 103 ? 1.249 4.812 11.295 1.00 76.06 103 ILE A C 1
ATOM 784 O O . ILE A 1 103 ? 2.313 5.187 10.802 1.00 76.06 103 ILE A O 1
ATOM 788 N N . MET A 1 104 ? 0.116 5.494 11.112 1.00 70.19 104 MET A N 1
ATOM 789 C CA . MET A 1 104 ? 0.036 6.685 10.264 1.00 70.19 104 MET A CA 1
ATOM 790 C C . MET A 1 104 ? 0.866 7.853 10.823 1.00 70.19 104 MET A C 1
ATOM 792 O O . MET A 1 104 ? 1.464 8.611 10.062 1.00 70.19 104 MET A O 1
ATOM 796 N N . PHE A 1 105 ? 0.957 7.999 12.147 1.00 69.12 105 PHE A N 1
ATOM 797 C CA . PHE A 1 105 ? 1.803 9.008 12.784 1.00 69.12 105 PHE A CA 1
ATOM 798 C C . PHE A 1 105 ? 3.298 8.743 12.556 1.00 69.12 105 PHE A C 1
ATOM 800 O O . PHE A 1 105 ? 4.045 9.674 12.244 1.00 69.12 105 PHE A O 1
ATOM 807 N N . LEU A 1 106 ? 3.738 7.483 12.651 1.00 58.19 106 LEU A N 1
ATOM 808 C CA . LEU A 1 106 ? 5.124 7.093 12.373 1.00 58.19 106 LEU A CA 1
ATOM 809 C C . LEU A 1 106 ? 5.530 7.410 10.930 1.00 58.19 106 LEU A C 1
ATOM 811 O O . LEU A 1 106 ? 6.631 7.909 10.710 1.00 58.19 106 LEU A O 1
ATOM 815 N N . LEU A 1 107 ? 4.629 7.217 9.965 1.00 55.16 107 LEU A N 1
ATOM 816 C CA . LEU A 1 107 ? 4.875 7.546 8.555 1.00 55.16 107 LEU A CA 1
ATOM 817 C C . LEU A 1 107 ? 4.992 9.057 8.283 1.00 55.16 107 LEU A C 1
ATOM 819 O O . LEU A 1 107 ? 5.548 9.456 7.263 1.00 55.16 107 LEU A O 1
ATOM 823 N N . ARG A 1 108 ? 4.508 9.916 9.192 1.00 55.19 108 ARG A N 1
ATOM 824 C CA . ARG A 1 108 ? 4.661 11.382 9.100 1.00 55.19 108 ARG A CA 1
ATOM 825 C C . ARG A 1 108 ? 5.951 11.892 9.736 1.00 55.19 108 ARG A C 1
ATOM 827 O O . ARG A 1 108 ? 6.236 13.087 9.627 1.00 55.19 108 ARG A O 1
ATOM 834 N N . ARG A 1 109 ? 6.742 11.033 10.392 1.00 39.81 109 ARG A N 1
ATOM 835 C CA . ARG A 1 109 ? 8.080 11.421 10.844 1.00 39.81 109 ARG A CA 1
ATOM 836 C C . ARG A 1 109 ? 9.023 11.434 9.639 1.00 39.81 109 ARG A C 1
ATOM 838 O O . ARG A 1 109 ? 9.233 10.383 9.038 1.00 39.81 109 ARG A O 1
ATOM 845 N N . PRO A 1 110 ? 9.618 12.587 9.282 1.00 40.59 110 PRO A N 1
ATOM 846 C CA . PRO A 1 110 ? 10.677 12.588 8.285 1.00 40.59 110 PRO A CA 1
ATOM 847 C C . PRO A 1 110 ? 11.822 11.687 8.775 1.00 40.59 110 PRO A C 1
ATOM 849 O O . PRO A 1 110 ? 12.059 11.628 9.990 1.00 40.59 110 PRO A O 1
ATOM 852 N N . PRO A 1 111 ? 12.537 10.994 7.870 1.00 40.72 111 PRO A N 1
ATOM 853 C CA . PRO A 1 111 ? 13.707 10.222 8.260 1.00 40.72 111 PRO A CA 1
ATOM 854 C C . PRO A 1 111 ? 14.666 11.130 9.035 1.00 40.72 111 PRO A C 1
ATOM 856 O O . PRO A 1 111 ? 14.928 12.269 8.637 1.00 40.72 111 PRO A O 1
ATOM 859 N N . LEU A 1 112 ? 15.162 10.639 10.173 1.00 37.12 112 LEU A N 1
ATOM 860 C CA . LEU A 1 112 ? 16.204 11.319 10.933 1.00 37.12 112 LEU A CA 1
ATOM 861 C C . LEU A 1 112 ? 17.440 11.426 10.035 1.00 37.12 112 LEU A C 1
ATOM 863 O O . LEU A 1 112 ? 18.120 10.440 9.769 1.00 37.12 112 LEU A O 1
ATOM 867 N N . HIS A 1 113 ? 17.712 12.630 9.539 1.00 40.22 113 HIS A N 1
ATOM 868 C CA . HIS A 1 113 ? 18.966 12.923 8.864 1.00 40.22 113 HIS A CA 1
ATOM 869 C C . HIS A 1 113 ? 20.104 12.856 9.909 1.00 40.22 113 HIS A C 1
ATOM 871 O O . HIS A 1 113 ? 19.910 13.359 11.022 1.00 40.22 113 HIS A O 1
ATOM 877 N N . PRO A 1 114 ? 21.288 12.284 9.597 1.00 41.44 114 PRO A N 1
ATOM 878 C CA . PRO A 1 114 ? 22.350 12.049 10.582 1.00 41.44 114 PRO A CA 1
ATOM 879 C C . PRO A 1 114 ? 22.934 13.321 11.226 1.00 41.44 114 PRO A C 1
ATOM 881 O O . PRO A 1 114 ? 23.750 13.228 12.135 1.00 41.44 114 PRO A O 1
ATOM 884 N N . THR A 1 115 ? 22.526 14.516 10.790 1.00 42.22 115 THR A N 1
ATOM 885 C CA . THR A 1 115 ? 23.043 15.812 11.262 1.00 42.22 115 THR A CA 1
ATOM 886 C C . THR A 1 115 ? 22.061 16.621 12.122 1.00 42.22 115 THR A C 1
ATOM 888 O O . THR A 1 115 ? 22.201 17.836 12.243 1.00 42.22 115 THR A O 1
ATOM 891 N N . GLY A 1 116 ? 21.073 15.984 12.761 1.00 37.94 116 GLY A N 1
ATOM 892 C CA . GLY A 1 116 ? 20.385 16.554 13.935 1.00 37.94 116 GLY A CA 1
ATOM 893 C C . GLY A 1 116 ? 19.603 17.864 13.731 1.00 37.94 116 GLY A C 1
ATOM 894 O O . GLY A 1 116 ? 19.182 18.477 14.709 1.00 37.94 116 GLY A O 1
ATOM 895 N N . ARG A 1 117 ? 19.366 18.316 12.492 1.00 35.38 117 ARG A N 1
ATOM 896 C CA . ARG A 1 117 ? 18.532 19.495 12.206 1.00 35.38 117 ARG A CA 1
ATOM 897 C C . ARG A 1 117 ? 17.160 19.080 11.690 1.00 35.38 117 ARG A C 1
ATOM 899 O O . ARG A 1 117 ? 16.980 18.801 10.509 1.00 35.38 117 ARG A O 1
ATOM 906 N N . GLN A 1 118 ? 16.174 19.102 12.583 1.00 38.62 118 GLN A N 1
ATOM 907 C CA . GLN A 1 118 ? 14.760 19.066 12.216 1.00 38.62 118 GLN A CA 1
ATOM 908 C C . GLN A 1 118 ? 14.388 20.380 11.512 1.00 38.62 118 GLN A C 1
ATOM 910 O O . GLN A 1 118 ? 14.352 21.438 12.138 1.00 38.62 118 GLN A O 1
ATOM 915 N N . ARG A 1 119 ? 14.080 20.337 10.212 1.00 36.94 119 ARG A N 1
ATOM 916 C CA . ARG A 1 119 ? 13.254 21.380 9.589 1.00 36.94 119 ARG A CA 1
ATOM 917 C C . ARG A 1 119 ? 11.799 20.955 9.746 1.00 36.94 119 ARG A C 1
ATOM 919 O O . ARG A 1 119 ? 11.363 19.994 9.123 1.00 36.94 119 ARG A O 1
ATOM 926 N N . ALA A 1 120 ? 11.070 21.651 10.614 1.00 39.44 120 ALA A N 1
ATOM 927 C CA . ALA A 1 120 ? 9.638 21.460 10.790 1.00 39.44 120 ALA A CA 1
ATOM 928 C C . ALA A 1 120 ? 8.908 21.751 9.467 1.00 39.44 120 ALA A C 1
ATOM 930 O O . ALA A 1 120 ? 8.795 22.905 9.053 1.00 39.44 120 ALA A O 1
ATOM 931 N N . ALA A 1 121 ? 8.409 20.711 8.801 1.00 41.22 121 ALA A N 1
ATOM 932 C CA . ALA A 1 121 ? 7.475 20.862 7.697 1.00 41.22 121 ALA A CA 1
ATOM 933 C C . ALA A 1 121 ? 6.081 21.132 8.284 1.00 41.22 121 ALA A C 1
ATOM 935 O O . ALA A 1 121 ? 5.397 20.228 8.761 1.00 41.22 121 ALA A O 1
ATOM 936 N N . ARG A 1 122 ? 5.665 22.403 8.291 1.00 38.91 122 ARG A N 1
ATOM 937 C CA . ARG A 1 122 ? 4.269 22.786 8.530 1.00 38.91 122 ARG A CA 1
ATOM 938 C C . ARG A 1 122 ? 3.441 22.334 7.324 1.00 38.91 122 ARG A C 1
ATOM 940 O O . ARG A 1 122 ? 3.446 22.996 6.296 1.00 38.91 122 ARG A O 1
ATOM 947 N N . GLY A 1 123 ? 2.745 21.210 7.458 1.00 36.75 123 GLY A N 1
ATOM 948 C CA . GLY A 1 123 ? 1.770 20.715 6.486 1.00 36.75 123 GLY A CA 1
ATOM 949 C C . GLY A 1 123 ? 0.508 20.266 7.212 1.00 36.75 123 GLY A C 1
ATOM 950 O O . GLY A 1 123 ? 0.459 19.164 7.759 1.00 36.75 123 GLY A O 1
ATOM 951 N N . ALA A 1 124 ? -0.485 21.153 7.263 1.00 40.78 124 ALA A N 1
ATOM 952 C CA . ALA A 1 124 ? -1.790 20.918 7.864 1.00 40.78 124 ALA A CA 1
ATOM 953 C C . ALA A 1 124 ? -2.499 19.742 7.168 1.00 40.78 124 ALA A C 1
ATOM 955 O O . ALA A 1 124 ? -2.966 19.864 6.041 1.00 40.78 124 ALA A O 1
ATOM 956 N N . GLY A 1 125 ? -2.577 18.592 7.843 1.00 34.72 125 GLY A N 1
ATOM 957 C CA . GLY A 1 125 ? -3.483 17.516 7.447 1.00 34.72 125 GLY A CA 1
ATOM 958 C C . GLY A 1 125 ? -4.858 17.812 8.025 1.00 34.72 125 GLY A C 1
ATOM 959 O O . GLY A 1 125 ? -5.024 17.750 9.241 1.00 34.72 125 GLY A O 1
ATOM 960 N N . ARG A 1 126 ? -5.821 18.161 7.170 1.00 32.09 126 ARG A N 1
ATOM 961 C CA . ARG A 1 126 ? -7.227 18.301 7.551 1.00 32.09 126 ARG A CA 1
ATOM 962 C C . ARG A 1 126 ? -7.837 16.899 7.599 1.00 32.09 126 ARG A C 1
ATOM 964 O O . ARG A 1 126 ? -8.080 16.301 6.557 1.00 32.09 126 ARG A O 1
ATOM 971 N N . LEU A 1 127 ? -8.027 16.370 8.805 1.00 32.94 127 LEU A N 1
ATOM 972 C CA . LEU A 1 127 ? -8.918 15.239 9.052 1.00 32.94 127 LEU A CA 1
ATOM 973 C C . LEU A 1 127 ? -10.341 15.791 8.892 1.00 32.94 127 LEU A C 1
ATOM 975 O O . LEU A 1 127 ? -10.777 16.595 9.714 1.00 32.94 127 LEU A O 1
ATOM 979 N N . LEU A 1 128 ? -11.012 15.483 7.783 1.00 29.42 128 LEU A N 1
ATOM 980 C CA . LEU A 1 128 ? -12.451 15.718 7.676 1.00 29.42 128 LEU A CA 1
ATOM 981 C C . LEU A 1 128 ? -13.121 14.529 8.368 1.00 29.42 128 LEU A C 1
ATOM 983 O O . LEU A 1 128 ? -13.135 13.430 7.817 1.00 29.42 128 LEU A O 1
ATOM 987 N N . LEU A 1 129 ? -13.524 14.770 9.618 1.00 31.84 129 LEU A N 1
ATOM 988 C CA . LEU A 1 129 ? -14.494 13.969 10.365 1.00 31.84 129 LEU A CA 1
ATOM 989 C C . LEU A 1 129 ? -15.886 14.144 9.750 1.00 31.84 129 LEU A C 1
ATOM 991 O O . LEU A 1 129 ? -16.168 15.276 9.286 1.00 31.84 129 LEU A O 1
#